Protein AF-A0A3P1XZI6-F1 (afdb_monomer_lite)

Radius of gyration: 16.2 Å; chains: 1; bounding box: 31×23×41 Å

Sequence (60 aa):
MEEYKAGLERAGFFDVRVVPTKPHEVNAEILSQDVGALSEEELLALKGLSSSALITALRP

pLDDT: mean 70.48, std 12.42, range [53.0, 91.81]

Secondary structure (DSSP, 8-state):
-HHHHHHHHHTT-EEEEEEEPP-----HHHHHHHSTT--HHHHHHHHHH---EEEEEE--

Foldseek 3Di:
DVVVVVVVVVVQWPPKDKAFDPFPPPVVVVVCVVPPDDDPVRVVVVVVPRRDIDIDTDHD

Structure (mmCIF, N/CA/C/O backbone):
data_AF-A0A3P1XZI6-F1
#
_entry.id   AF-A0A3P1XZI6-F1
#
loop_
_atom_site.group_PDB
_atom_site.id
_atom_site.type_symbol
_atom_site.label_atom_id
_atom_site.label_alt_id
_atom_site.label_comp_id
_atom_site.label_asym_id
_atom_site.label_entity_id
_atom_site.label_seq_id
_atom_site.pdbx_PDB_ins_code
_atom_site.Cartn_x
_atom_site.Cartn_y
_atom_site.Cartn_z
_atom_site.occupancy
_atom_site.B_iso_or_equiv
_atom_site.auth_seq_id
_atom_site.auth_comp_id
_atom_site.auth_asym_id
_atom_site.auth_atom_id
_atom_site.pdbx_PDB_model_num
ATOM 1 N N . MET A 1 1 ? 2.867 8.450 -1.906 1.00 61.31 1 MET A N 1
ATOM 2 C CA . MET A 1 1 ? 2.535 7.494 -2.997 1.00 61.31 1 MET A CA 1
ATOM 3 C C . MET A 1 1 ? 3.593 7.461 -4.089 1.00 61.31 1 MET A C 1
ATOM 5 O O . MET A 1 1 ? 3.998 6.367 -4.462 1.00 61.31 1 MET A O 1
ATOM 9 N N . GLU A 1 2 ? 4.075 8.609 -4.575 1.00 67.12 2 GLU A N 1
ATOM 10 C CA . GLU A 1 2 ? 5.171 8.639 -5.561 1.00 67.12 2 GLU A CA 1
ATOM 11 C C . GLU A 1 2 ? 6.465 7.990 -5.044 1.00 67.12 2 GLU A C 1
ATOM 13 O O . GLU A 1 2 ? 7.163 7.322 -5.801 1.00 67.12 2 GLU A O 1
ATOM 18 N N . GLU A 1 3 ? 6.729 8.073 -3.738 1.00 79.19 3 GLU A N 1
ATOM 19 C CA . GLU A 1 3 ? 7.877 7.415 -3.100 1.00 79.19 3 GLU A CA 1
ATOM 20 C C . GLU A 1 3 ? 7.841 5.881 -3.206 1.00 79.19 3 GLU A C 1
ATOM 22 O O . GLU A 1 3 ? 8.886 5.264 -3.406 1.00 79.19 3 GLU A O 1
ATOM 27 N N 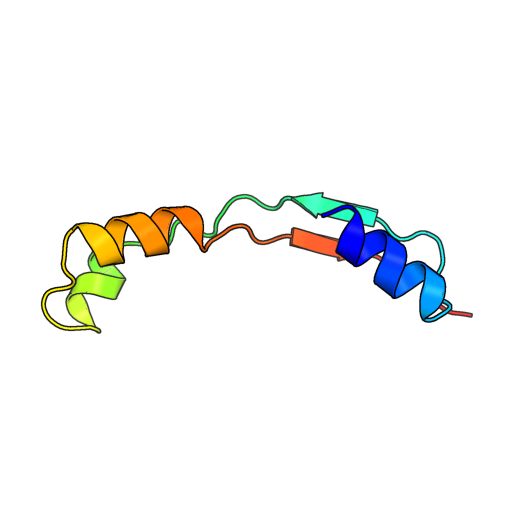. TYR A 1 4 ? 6.656 5.257 -3.146 1.00 79.38 4 TYR A N 1
ATOM 28 C CA . TYR A 1 4 ? 6.515 3.802 -3.301 1.00 79.38 4 TYR A CA 1
ATOM 29 C C . TYR A 1 4 ? 6.806 3.360 -4.733 1.00 79.38 4 TYR A C 1
ATOM 31 O O . TYR A 1 4 ? 7.514 2.376 -4.945 1.00 79.38 4 TYR A O 1
ATOM 39 N N . LYS A 1 5 ? 6.302 4.116 -5.716 1.00 83.19 5 LYS A N 1
ATOM 40 C CA . LYS A 1 5 ? 6.589 3.870 -7.131 1.00 83.19 5 LYS A CA 1
ATOM 41 C C . LYS A 1 5 ? 8.090 3.991 -7.403 1.00 83.19 5 LYS A C 1
ATOM 43 O O . LYS A 1 5 ? 8.693 3.047 -7.905 1.00 83.19 5 LYS A O 1
ATOM 48 N N . ALA A 1 6 ? 8.697 5.100 -6.982 1.00 86.00 6 ALA A N 1
ATOM 49 C CA . ALA A 1 6 ? 10.125 5.341 -7.159 1.00 86.00 6 ALA A CA 1
ATOM 50 C C . ALA A 1 6 ? 10.994 4.285 -6.449 1.00 86.00 6 ALA A C 1
ATOM 52 O O . ALA A 1 6 ? 12.040 3.894 -6.962 1.00 86.00 6 ALA A O 1
ATOM 53 N N . GLY A 1 7 ? 10.573 3.801 -5.275 1.00 89.94 7 GLY A N 1
ATOM 54 C CA . GLY A 1 7 ? 11.254 2.718 -4.565 1.00 89.94 7 GLY A CA 1
ATOM 55 C C . GLY A 1 7 ? 11.236 1.394 -5.334 1.00 89.94 7 GLY A C 1
ATOM 56 O O . GLY A 1 7 ? 12.272 0.741 -5.449 1.00 89.94 7 GLY A O 1
ATOM 57 N N . LEU A 1 8 ? 10.087 1.018 -5.900 1.00 86.81 8 LEU A N 1
ATOM 58 C CA . LEU A 1 8 ? 9.930 -0.232 -6.651 1.00 86.81 8 LEU A CA 1
ATOM 59 C C . LEU A 1 8 ? 10.641 -0.201 -8.006 1.00 86.81 8 LEU A C 1
ATOM 61 O O . LEU A 1 8 ? 11.278 -1.184 -8.377 1.00 86.81 8 LEU A O 1
ATOM 65 N N . GLU A 1 9 ? 10.620 0.937 -8.699 1.00 87.94 9 GLU A N 1
ATOM 66 C CA . GLU A 1 9 ? 11.387 1.120 -9.937 1.00 87.94 9 GLU A CA 1
ATOM 67 C C . GLU A 1 9 ? 12.899 0.986 -9.681 1.00 87.94 9 GLU A C 1
ATOM 69 O O . GLU A 1 9 ? 13.591 0.273 -10.408 1.00 87.94 9 GLU A O 1
ATOM 74 N N . ARG A 1 10 ? 13.421 1.569 -8.588 1.00 91.81 10 ARG A N 1
ATOM 75 C CA . ARG A 1 10 ? 14.829 1.373 -8.178 1.00 91.81 10 ARG A CA 1
ATOM 76 C C . ARG A 1 10 ? 15.155 -0.075 -7.815 1.00 91.81 10 ARG A C 1
ATOM 78 O O . ARG A 1 10 ? 16.290 -0.502 -7.999 1.00 91.81 10 ARG A O 1
ATOM 85 N N . ALA A 1 11 ? 14.184 -0.822 -7.296 1.00 89.44 11 ALA A N 1
ATOM 86 C CA . ALA A 1 11 ? 14.341 -2.236 -6.964 1.00 89.44 11 ALA A CA 1
ATOM 87 C C . ALA A 1 11 ? 14.255 -3.167 -8.195 1.00 89.44 11 ALA A C 1
ATOM 89 O O . ALA A 1 11 ? 14.351 -4.386 -8.045 1.00 89.44 11 ALA A O 1
ATOM 90 N N . GLY A 1 12 ? 14.104 -2.610 -9.404 1.00 89.62 12 GLY A N 1
ATOM 91 C CA . GLY A 1 12 ? 14.106 -3.355 -10.664 1.00 89.62 12 GLY A CA 1
ATOM 92 C C . GLY A 1 12 ? 12.738 -3.884 -11.092 1.00 89.62 12 GLY A C 1
ATOM 93 O O . GLY A 1 12 ? 12.669 -4.735 -11.979 1.00 89.62 12 GLY A O 1
ATOM 94 N N . PHE A 1 13 ? 11.656 -3.407 -10.474 1.00 89.75 13 PHE A N 1
ATOM 95 C CA . PHE A 1 13 ? 10.304 -3.661 -10.960 1.00 89.75 13 PHE A CA 1
ATOM 96 C C . PHE A 1 13 ? 9.944 -2.677 -12.077 1.00 89.75 13 PHE A C 1
ATOM 98 O O . PHE A 1 13 ? 10.372 -1.524 -12.067 1.00 89.75 13 PHE A O 1
ATOM 105 N N . PHE A 1 14 ? 9.123 -3.119 -13.025 1.00 86.38 14 PHE A N 1
ATOM 106 C CA . PHE A 1 14 ? 8.577 -2.284 -14.094 1.00 86.38 14 PHE A CA 1
ATOM 107 C C . PHE A 1 14 ? 7.046 -2.365 -14.117 1.00 86.38 14 PHE A C 1
ATOM 109 O O . PHE A 1 14 ? 6.451 -3.207 -13.447 1.00 86.38 14 PHE A O 1
ATOM 116 N N . ASP A 1 15 ? 6.406 -1.449 -14.847 1.00 88.06 15 ASP A N 1
ATOM 117 C CA . ASP A 1 15 ? 4.940 -1.293 -14.877 1.00 88.06 15 ASP A CA 1
ATOM 118 C C . ASP A 1 15 ? 4.313 -1.152 -13.472 1.00 88.06 15 ASP A C 1
ATOM 120 O O . ASP A 1 15 ? 3.318 -1.784 -13.116 1.00 88.06 15 ASP A O 1
ATOM 124 N N . VAL A 1 16 ? 4.951 -0.336 -12.622 1.00 84.44 16 VAL A N 1
ATOM 125 C CA . VAL A 1 16 ? 4.505 -0.116 -11.243 1.00 84.44 16 VAL A CA 1
ATOM 126 C C . VAL A 1 16 ? 3.282 0.802 -11.228 1.00 84.44 16 VAL A C 1
ATOM 128 O O . VAL A 1 16 ? 3.373 2.005 -11.495 1.00 84.44 16 VAL A O 1
ATOM 131 N N . ARG A 1 17 ? 2.136 0.246 -10.837 1.00 82.50 17 ARG A N 1
ATOM 132 C CA . ARG A 1 17 ? 0.877 0.963 -10.639 1.00 82.50 17 ARG A CA 1
ATOM 133 C C . ARG A 1 17 ? 0.508 0.974 -9.163 1.00 82.50 17 ARG A C 1
ATOM 135 O O . ARG A 1 17 ? 0.322 -0.074 -8.553 1.00 82.50 17 ARG A O 1
ATOM 142 N N . VAL A 1 18 ? 0.350 2.171 -8.609 1.00 79.75 18 VAL A N 1
ATOM 143 C CA . VAL A 1 18 ? -0.122 2.382 -7.237 1.00 79.75 18 VAL A CA 1
ATOM 144 C C . VAL A 1 18 ? -1.529 2.956 -7.314 1.00 79.75 18 VAL A C 1
ATOM 146 O O . VAL A 1 18 ? -1.725 4.054 -7.834 1.00 79.75 18 VAL A O 1
ATOM 149 N N . VAL A 1 19 ? -2.515 2.204 -6.834 1.00 78.31 19 VAL A N 1
ATOM 150 C CA . VAL A 1 19 ? -3.911 2.641 -6.776 1.00 78.31 19 VAL A CA 1
ATOM 151 C C . VAL A 1 19 ? -4.268 2.867 -5.310 1.00 78.31 19 VAL A C 1
ATOM 153 O O . VAL A 1 19 ? -4.220 1.901 -4.546 1.00 78.31 19 VAL A O 1
ATOM 156 N N . PRO A 1 20 ? -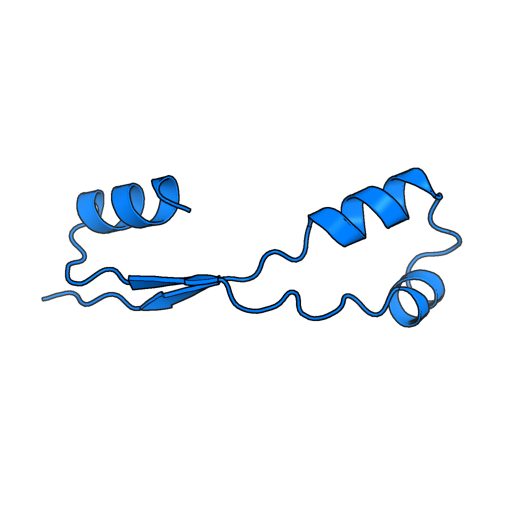4.636 4.097 -4.899 1.00 70.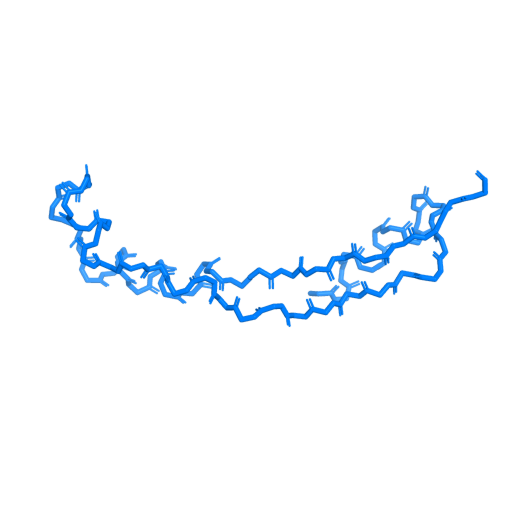62 20 PRO A N 1
ATOM 157 C CA . PRO A 1 20 ? -5.229 4.306 -3.587 1.00 70.62 20 PRO A CA 1
ATOM 158 C C . PRO A 1 20 ? -6.473 3.437 -3.493 1.00 70.62 20 PRO A C 1
ATOM 160 O O . PRO A 1 20 ? -7.411 3.591 -4.281 1.00 70.62 20 PRO A O 1
ATOM 163 N N . THR A 1 21 ? -6.483 2.511 -2.551 1.00 66.31 21 THR A N 1
ATOM 164 C CA . THR A 1 21 ? -7.713 1.834 -2.177 1.00 66.31 21 THR A CA 1
ATOM 165 C C . THR A 1 21 ? -8.395 2.691 -1.126 1.00 66.31 21 THR A C 1
ATOM 167 O O . THR A 1 21 ? -7.749 3.455 -0.403 1.00 66.31 21 THR A O 1
ATOM 170 N N . LYS A 1 22 ? -9.732 2.631 -1.071 1.00 58.66 22 LYS A N 1
ATOM 171 C CA . LYS A 1 22 ? -10.440 3.283 0.029 1.0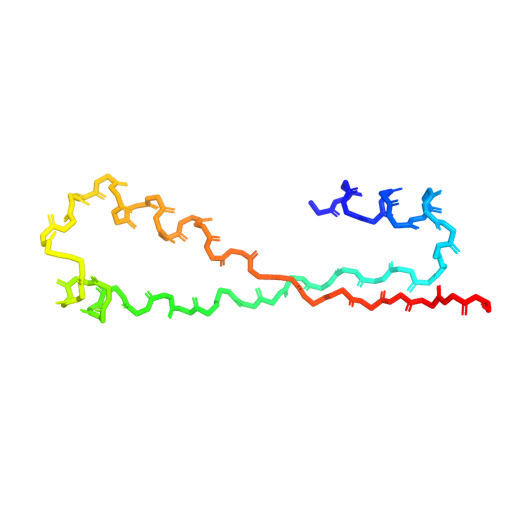0 58.66 22 LYS A CA 1
ATOM 172 C C . LYS A 1 22 ? -9.815 2.793 1.338 1.00 58.66 22 LYS A C 1
ATOM 174 O O . LYS A 1 22 ? -9.463 1.609 1.407 1.00 58.66 22 LYS A O 1
ATOM 179 N N . PRO A 1 23 ? -9.687 3.663 2.353 1.00 56.94 23 PRO A N 1
ATOM 180 C CA . PRO A 1 23 ? -9.492 3.195 3.710 1.00 56.94 23 PRO A CA 1
ATOM 181 C C . PRO A 1 23 ? -10.398 1.987 3.907 1.00 56.94 23 PRO A C 1
ATOM 183 O O . PRO A 1 23 ? -11.593 2.078 3.609 1.00 56.94 23 PRO A O 1
ATOM 186 N N . HIS A 1 24 ? -9.863 0.851 4.363 1.00 54.44 24 HIS A N 1
ATOM 187 C CA . HIS A 1 24 ? -10.747 -0.012 5.131 1.00 54.44 24 HIS A CA 1
ATOM 188 C C . HIS A 1 24 ? -11.238 0.929 6.220 1.00 54.44 24 HIS A C 1
ATOM 190 O O . HIS A 1 24 ? -10.391 1.459 6.946 1.00 54.44 24 HIS A O 1
ATOM 196 N N . GLU A 1 25 ? -12.525 1.291 6.196 1.00 53.00 25 GLU A N 1
ATOM 197 C CA . GLU A 1 25 ? -13.117 2.106 7.246 1.00 53.00 25 GLU A CA 1
ATOM 198 C C . GLU A 1 25 ? -12.753 1.375 8.517 1.00 53.00 25 GLU A C 1
ATOM 200 O O . GLU A 1 25 ? -13.224 0.267 8.779 1.00 53.00 25 GLU A O 1
ATOM 205 N N . VAL A 1 26 ? -11.769 1.929 9.213 1.00 54.78 26 VAL A N 1
ATOM 206 C CA . VAL A 1 26 ? -11.321 1.375 10.463 1.00 54.78 26 VAL A CA 1
ATOM 207 C C . VAL A 1 26 ? -12.535 1.572 11.330 1.00 54.78 26 VAL A C 1
ATOM 209 O O . VAL A 1 26 ? -12.893 2.714 11.624 1.00 54.78 26 VAL A O 1
ATOM 212 N N . ASN A 1 27 ? -13.251 0.483 11.588 1.00 55.44 27 ASN A N 1
ATOM 213 C CA . ASN A 1 27 ? -14.506 0.571 12.291 1.00 55.44 27 ASN A CA 1
ATOM 214 C C . ASN A 1 27 ? -14.154 0.997 13.715 1.00 55.44 27 ASN A C 1
ATOM 216 O O . ASN A 1 27 ? -13.688 0.193 14.521 1.00 55.44 27 ASN A O 1
ATOM 220 N N . ALA A 1 28 ? -14.257 2.300 13.968 1.00 58.09 28 ALA A N 1
ATOM 221 C CA . ALA A 1 28 ? -13.788 2.917 15.196 1.00 58.09 28 ALA A CA 1
ATOM 222 C C . ALA A 1 28 ? -14.529 2.339 16.408 1.00 58.09 28 ALA A C 1
ATOM 224 O O . ALA A 1 28 ? -13.939 2.239 17.479 1.00 58.09 28 ALA A O 1
ATOM 225 N N . GLU A 1 29 ? -15.770 1.872 16.214 1.00 56.28 29 GLU A N 1
ATOM 226 C CA . GLU A 1 29 ? -16.516 1.121 17.225 1.00 56.28 29 GLU A CA 1
ATOM 227 C C . GLU A 1 29 ? -15.794 -0.175 17.615 1.00 56.28 29 GLU A C 1
ATOM 229 O O . GLU A 1 29 ? -15.630 -0.435 18.803 1.00 56.28 29 GLU A O 1
ATOM 234 N N . ILE A 1 30 ? -15.282 -0.947 16.650 1.00 58.72 30 ILE A N 1
ATOM 235 C CA . ILE A 1 30 ? -14.545 -2.195 16.922 1.00 58.72 30 ILE A CA 1
ATOM 236 C C . ILE A 1 30 ? -13.214 -1.895 17.621 1.00 58.72 30 ILE A C 1
ATOM 238 O O . ILE A 1 30 ? -12.878 -2.540 18.610 1.00 58.72 30 ILE A O 1
ATOM 242 N N . LEU A 1 31 ? -12.475 -0.878 17.168 1.00 58.53 31 LEU A N 1
ATOM 243 C CA . LEU A 1 31 ? -11.218 -0.500 17.824 1.00 58.53 31 LEU A CA 1
ATOM 244 C C . LEU A 1 31 ? -11.416 0.002 19.256 1.00 58.53 31 LEU A C 1
ATOM 246 O O . LEU A 1 31 ? -10.591 -0.297 20.113 1.00 58.53 31 LEU A O 1
ATOM 250 N N . SER A 1 32 ? -12.506 0.725 19.524 1.00 57.34 32 SER A N 1
ATOM 251 C CA . SER A 1 32 ? -12.836 1.185 20.877 1.00 57.34 32 SER A CA 1
ATOM 252 C C . SER A 1 32 ? -13.224 0.048 21.831 1.00 57.34 32 SER A C 1
ATOM 254 O O . SER A 1 32 ? -13.143 0.221 23.047 1.00 57.34 32 SER A O 1
ATOM 256 N N . GLN A 1 33 ? -13.641 -1.106 21.292 1.00 58.56 33 GLN A N 1
ATOM 257 C C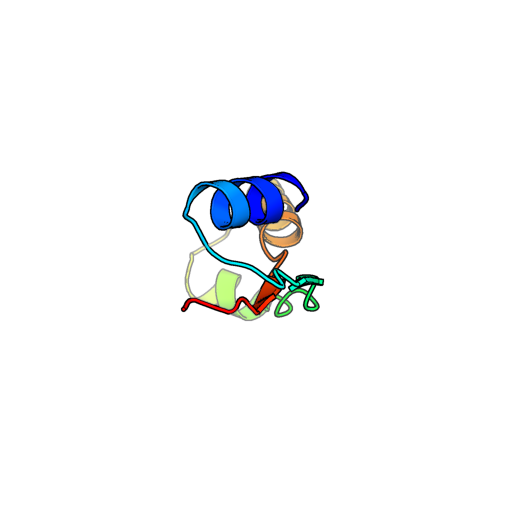A . GLN A 1 33 ? -13.966 -2.301 22.074 1.00 58.56 33 GLN A CA 1
ATOM 258 C C . GLN A 1 33 ? -12.724 -3.127 22.435 1.00 58.56 33 GLN A C 1
ATOM 260 O O . GLN A 1 33 ? -12.673 -3.660 23.541 1.00 58.56 33 GLN A O 1
ATOM 265 N N . ASP A 1 34 ? -11.733 -3.218 21.540 1.00 58.12 34 ASP A N 1
ATOM 266 C CA . ASP A 1 34 ? -10.509 -4.014 21.751 1.00 58.12 34 ASP A CA 1
ATOM 267 C C . ASP A 1 34 ? -9.392 -3.236 22.468 1.00 58.12 34 ASP A C 1
ATOM 269 O O . ASP A 1 34 ? -8.624 -3.802 23.248 1.00 58.12 34 ASP A O 1
ATOM 273 N N . VAL A 1 35 ? -9.294 -1.927 22.224 1.00 56.66 35 VAL A N 1
ATOM 274 C CA . VAL A 1 35 ? -8.293 -1.046 22.831 1.00 56.66 35 VAL A CA 1
ATOM 275 C C . VAL A 1 35 ? -9.051 -0.078 23.726 1.00 56.66 35 VAL A C 1
ATOM 277 O O . VAL A 1 35 ? -9.695 0.850 23.242 1.00 56.66 35 VAL A O 1
ATOM 280 N N . GLY A 1 36 ? -9.054 -0.349 25.033 1.00 60.06 36 GLY A N 1
ATOM 281 C CA . GLY A 1 36 ? -9.820 0.432 26.003 1.00 60.06 36 GLY A CA 1
ATOM 282 C C . GLY A 1 36 ? -9.655 1.942 25.802 1.00 60.06 36 GLY A C 1
ATOM 283 O O . GLY A 1 36 ? -8.540 2.414 25.615 1.00 60.06 36 GLY A O 1
ATOM 284 N N . ALA A 1 37 ? -10.788 2.655 25.823 1.00 64.25 37 ALA A N 1
ATOM 285 C CA . ALA A 1 37 ? -10.941 4.113 25.772 1.00 64.25 37 ALA A CA 1
ATOM 286 C C . ALA A 1 37 ? -9.784 4.872 25.090 1.00 64.25 37 ALA A C 1
ATOM 288 O O . ALA A 1 37 ? -9.020 5.577 25.746 1.00 64.25 37 ALA A O 1
ATOM 289 N N . LEU A 1 38 ? -9.686 4.741 23.766 1.00 66.25 38 LEU A N 1
ATOM 290 C CA . LEU A 1 38 ? -8.833 5.603 22.946 1.00 66.25 38 LEU A CA 1
ATOM 291 C C . LEU A 1 38 ? -9.234 7.074 23.134 1.00 66.25 38 LEU A C 1
ATOM 293 O O . LEU A 1 38 ? -10.422 7.412 23.121 1.00 66.25 38 LEU A O 1
ATOM 297 N N . SER A 1 39 ? -8.246 7.950 23.283 1.00 71.44 39 SER A N 1
ATOM 298 C CA . SER A 1 39 ? -8.457 9.399 23.309 1.00 71.44 39 SER A CA 1
ATOM 299 C C . SER A 1 39 ? -8.915 9.928 21.940 1.00 71.44 39 SER A C 1
ATOM 301 O O . SER A 1 39 ? -8.716 9.295 20.898 1.00 71.44 39 SER A O 1
ATOM 303 N N . GLU A 1 40 ? -9.524 11.119 21.910 1.00 71.31 40 GLU A N 1
ATOM 304 C CA . GLU A 1 40 ? -9.967 11.752 20.656 1.00 71.31 40 GLU A CA 1
ATOM 305 C C . GLU A 1 40 ? -8.812 11.985 19.667 1.00 71.31 40 GLU A C 1
ATOM 307 O O . GLU A 1 40 ? -9.008 11.874 18.455 1.00 71.31 40 GLU A O 1
ATOM 312 N N . GLU A 1 41 ? -7.604 12.250 20.169 1.00 72.06 41 GLU A N 1
ATOM 313 C CA . GLU A 1 41 ? -6.397 12.448 19.359 1.00 72.06 41 GLU A CA 1
ATOM 314 C C . GLU A 1 41 ? -5.941 11.143 18.690 1.00 72.06 41 GLU A C 1
ATOM 316 O O . GLU A 1 41 ? -5.627 11.129 17.497 1.00 72.06 41 GLU A O 1
ATOM 321 N N . GLU A 1 42 ? -5.977 10.026 19.421 1.00 68.56 42 GLU A N 1
ATOM 322 C CA . GLU A 1 42 ? -5.659 8.693 18.893 1.00 68.56 42 GLU A CA 1
ATOM 323 C C . GLU A 1 42 ? -6.693 8.242 17.853 1.00 68.56 42 GLU A C 1
ATOM 325 O O . GLU A 1 42 ? -6.333 7.708 16.802 1.00 68.56 42 GLU A O 1
ATOM 330 N N . LEU A 1 43 ? -7.978 8.530 18.085 1.00 67.62 43 LEU A N 1
ATOM 331 C CA . LEU A 1 43 ? -9.045 8.292 17.110 1.00 67.62 43 LEU A CA 1
ATOM 332 C C . LEU A 1 43 ? -8.854 9.124 15.834 1.00 67.62 43 LEU A C 1
ATOM 334 O O . LEU A 1 43 ? -9.093 8.626 14.729 1.00 67.62 43 LEU A O 1
ATOM 338 N N . LEU A 1 44 ? -8.412 10.379 15.955 1.00 67.06 44 LEU A N 1
ATOM 339 C CA . LEU A 1 44 ? -8.103 11.223 14.799 1.00 67.06 44 LEU A CA 1
ATOM 340 C C . LEU A 1 44 ? -6.899 10.689 14.013 1.00 67.06 44 LEU A C 1
ATOM 342 O O . LEU A 1 44 ? -6.940 10.650 12.781 1.00 67.06 44 LEU A O 1
ATOM 346 N N . ALA A 1 45 ? -5.856 10.236 14.712 1.00 65.94 45 ALA A N 1
ATOM 347 C CA . ALA A 1 45 ? -4.690 9.613 14.096 1.00 65.94 45 ALA A CA 1
ATOM 348 C C . ALA A 1 45 ? -5.077 8.336 13.331 1.00 65.94 45 ALA A C 1
ATOM 350 O O . ALA A 1 45 ? -4.648 8.139 12.194 1.00 65.94 45 ALA A O 1
ATOM 351 N N . LEU A 1 46 ? -5.964 7.511 13.897 1.00 62.66 46 LEU A N 1
ATOM 352 C CA . LEU A 1 46 ? -6.486 6.301 13.253 1.00 62.66 46 LEU A CA 1
ATOM 353 C C . LEU A 1 46 ? -7.299 6.599 11.986 1.00 62.66 46 LEU A C 1
ATOM 355 O O . LEU A 1 46 ? -7.157 5.888 10.989 1.00 62.66 46 LEU A O 1
ATOM 359 N N . LYS A 1 47 ? -8.091 7.681 11.976 1.00 57.19 47 LYS A N 1
ATOM 360 C CA . LYS A 1 47 ? -8.798 8.144 10.767 1.00 57.19 47 LYS A CA 1
ATOM 361 C C . LYS A 1 47 ? -7.838 8.546 9.641 1.00 57.19 47 LYS A C 1
ATOM 363 O O . LYS A 1 47 ? -8.185 8.387 8.474 1.00 57.19 47 LYS A O 1
ATOM 368 N N . GLY A 1 48 ? -6.641 9.036 9.974 1.00 53.06 48 GLY A N 1
ATOM 369 C CA . GLY A 1 48 ? -5.590 9.380 9.007 1.00 53.06 48 GLY A CA 1
ATOM 370 C C . GLY A 1 48 ? -4.705 8.203 8.569 1.00 53.06 48 GLY A C 1
ATOM 371 O O . GLY A 1 48 ? -4.080 8.271 7.512 1.00 53.06 48 GLY A O 1
ATOM 372 N N . LEU A 1 49 ? -4.657 7.121 9.353 1.00 54.62 49 LEU A N 1
ATOM 373 C CA . LEU A 1 49 ? -3.732 5.995 9.161 1.00 54.62 49 LEU A CA 1
ATOM 374 C C . LEU A 1 49 ? -4.183 4.975 8.108 1.00 54.62 49 LEU A C 1
ATOM 376 O O . LEU A 1 49 ? -3.348 4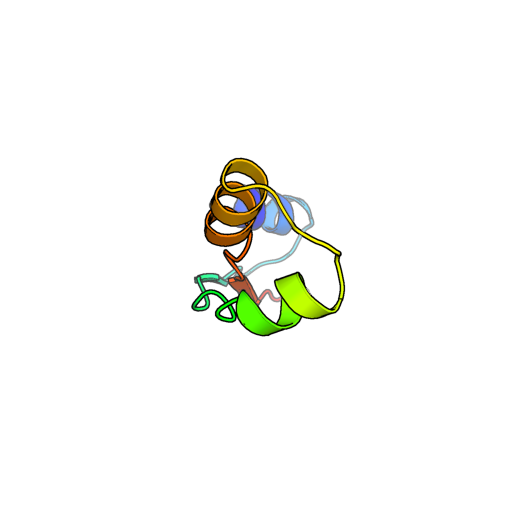.282 7.529 1.00 54.62 49 LEU A O 1
ATOM 380 N N . SER A 1 50 ? -5.478 4.879 7.812 1.00 54.03 50 SER A N 1
ATOM 381 C CA . SER A 1 50 ? -5.988 3.902 6.842 1.00 54.03 50 SER A CA 1
ATOM 382 C C . SER A 1 50 ? -5.976 4.463 5.423 1.00 54.03 50 SER A C 1
ATOM 384 O O . SER A 1 50 ? -6.998 4.588 4.771 1.00 54.03 50 SER A O 1
ATOM 386 N N . SER A 1 51 ? -4.811 4.828 4.901 1.00 56.91 51 SER A N 1
ATOM 387 C CA . SER A 1 51 ? -4.657 4.962 3.448 1.00 56.91 51 SER A CA 1
ATOM 388 C C . SER A 1 51 ? -4.049 3.667 2.937 1.00 56.91 51 SER A C 1
ATOM 390 O O . SER A 1 51 ? -2.831 3.506 2.916 1.00 56.91 51 SER A O 1
ATOM 392 N N . SER A 1 52 ? -4.900 2.703 2.588 1.00 66.62 52 SER A N 1
ATOM 393 C CA . SER A 1 52 ? -4.438 1.487 1.921 1.00 66.62 52 SER A CA 1
ATOM 394 C C . SER A 1 52 ? -4.164 1.789 0.442 1.00 66.62 52 SER A C 1
ATOM 396 O O . SER A 1 52 ? -4.784 2.671 -0.158 1.00 66.62 52 SER A O 1
ATOM 398 N N . ALA A 1 53 ? -3.210 1.085 -0.160 1.00 70.50 53 ALA A N 1
ATOM 399 C CA . ALA A 1 53 ? -2.969 1.168 -1.593 1.00 70.50 53 ALA A CA 1
ATOM 400 C C . ALA A 1 53 ? -2.715 -0.228 -2.155 1.00 70.50 53 ALA A C 1
ATOM 402 O O . ALA A 1 53 ? -1.910 -0.989 -1.617 1.00 70.50 53 ALA A O 1
ATOM 403 N N . LEU A 1 54 ? -3.381 -0.546 -3.262 1.00 72.88 54 LEU A N 1
ATOM 404 C CA . LEU A 1 54 ? -3.072 -1.723 -4.056 1.00 72.88 54 LEU A CA 1
ATOM 405 C C . LEU A 1 54 ? -1.914 -1.372 -4.990 1.00 72.88 54 LEU A C 1
ATOM 407 O O . LEU A 1 54 ? -2.025 -0.461 -5.816 1.00 72.88 54 LEU A O 1
ATOM 411 N N . ILE A 1 55 ? -0.810 -2.103 -4.865 1.00 81.25 55 ILE A N 1
ATOM 412 C CA . ILE A 1 55 ? 0.363 -1.937 -5.720 1.00 81.25 55 ILE A CA 1
ATOM 413 C C . ILE A 1 55 ? 0.466 -3.144 -6.645 1.00 81.25 55 ILE A C 1
ATOM 415 O O . ILE A 1 55 ? 0.523 -4.281 -6.188 1.00 81.25 55 ILE A O 1
ATOM 419 N N . THR A 1 56 ? 0.489 -2.892 -7.950 1.00 83.25 56 THR A N 1
ATOM 420 C CA . THR A 1 56 ? 0.784 -3.899 -8.977 1.00 83.25 56 THR A CA 1
ATOM 421 C C . THR A 1 56 ? 2.121 -3.556 -9.614 1.00 83.25 56 THR A C 1
ATOM 423 O O . THR A 1 56 ? 2.379 -2.386 -9.884 1.00 83.25 56 THR A O 1
ATOM 426 N N . ALA A 1 57 ? 2.977 -4.551 -9.817 1.00 88.06 57 ALA A N 1
ATOM 427 C CA . ALA A 1 57 ? 4.278 -4.376 -10.445 1.00 88.06 57 ALA A CA 1
ATOM 428 C C . ALA A 1 57 ? 4.711 -5.682 -11.119 1.00 88.06 57 ALA A C 1
ATOM 430 O O . ALA A 1 57 ? 4.381 -6.768 -10.640 1.00 88.06 57 ALA A O 1
ATOM 431 N N . LEU A 1 58 ? 5.466 -5.571 -12.208 1.00 82.75 58 LEU A N 1
ATOM 432 C CA . LEU A 1 58 ? 6.038 -6.696 -12.937 1.00 82.75 58 LEU A CA 1
ATOM 433 C C . LEU A 1 58 ? 7.539 -6.797 -12.659 1.00 82.75 58 LEU A C 1
ATOM 435 O O . LEU A 1 58 ? 8.220 -5.798 -12.419 1.00 82.75 58 LEU A O 1
ATOM 439 N N . ARG A 1 59 ? 8.058 -8.022 -12.695 1.00 81.94 59 ARG A N 1
ATOM 440 C CA . ARG A 1 59 ? 9.488 -8.317 -12.592 1.00 81.94 59 ARG A CA 1
ATOM 441 C C . ARG A 1 59 ? 9.861 -9.315 -13.696 1.00 81.94 59 ARG A C 1
ATOM 443 O O . ARG A 1 59 ? 9.020 -10.167 -13.981 1.00 81.94 59 ARG A O 1
ATOM 450 N N . PRO A 1 60 ? 11.044 -9.191 -14.330 1.00 75.31 60 PRO A N 1
ATOM 451 C CA . PRO A 1 60 ? 11.484 -10.133 -15.356 1.00 75.31 60 PRO A CA 1
ATOM 452 C C . PRO A 1 60 ? 11.671 -11.547 -14.803 1.00 75.31 60 PRO A C 1
ATOM 454 O O . PRO A 1 60 ? 12.041 -11.662 -13.608 1.00 75.31 60 PRO A O 1
#